Protein AF-M8B9Y7-F1 (afdb_monomer)

pLDDT: mean 76.99, std 12.09, range [37.22, 95.06]

Foldseek 3Di:
DDDDDPPPDDDVVNVVVVVVVVVVVVPPDPAPWDDPCPCCPPPVCPVVVVVVVQVVQCVVPVCVLVVVVVVVCVQQPPDDPPPDDDCPVVCVVCVVDVPVVVVVSSVVSVVVVVDDADTDPRDHDDPHSVDDDD

Mean predicted aligned error: 14.35 Å

Organism: Aegilops tauschii (NCBI:txid37682)

Solvent-accessible surface area (backbone atoms only — not comparable to full-atom values): 8353 Å² total; per-residue (Å²): 137,85,83,78,82,80,79,76,77,79,54,70,68,58,54,52,49,52,50,53,51,51,52,59,61,71,64,60,71,83,73,79,47,45,52,100,60,70,45,52,86,83,44,67,54,52,71,56,51,51,51,50,53,50,50,52,46,29,71,76,36,65,62,46,53,56,50,53,51,49,50,53,35,66,70,44,58,77,78,82,89,78,80,76,85,77,56,60,66,54,50,53,51,34,73,76,33,60,66,61,39,52,51,55,51,52,53,50,53,53,56,54,71,69,58,76,82,58,43,44,94,76,26,79,71,63,90,47,48,83,50,79,82,127

Secondary structure (DSSP, 8-state):
-------PPPPHHHHHHHHHHHHHHHT--------TTTTTTT-TTHHHHHHHHHHHHHHH-THHHHHHHHHHHHHH--SSSSSSSSSHHHHHHHHH-HHHHHHHHHHHHHHHHTPPPP-GGG----SSTTS---

Sequence (134 aa):
MAVSPSAARPRPILLLAASVVAVAVLARGARAQLSAGFYSASCPTVQGAVRQVMSQAVINDTRTGAAILRLFFHDCFVNELFNNGAVDSLVRLYSANPAAFSADFAASMINLGNVSPLTGSSGEIRLDCRKVNS

Structure (mmCIF, N/CA/C/O backbone):
data_AF-M8B9Y7-F1
#
_entry.id   AF-M8B9Y7-F1
#
loop_
_atom_site.group_PDB
_atom_site.id
_atom_site.type_symbol
_atom_site.label_atom_id
_atom_site.label_alt_id
_atom_site.label_comp_id
_atom_site.label_asym_id
_atom_site.label_entity_id
_atom_site.label_seq_id
_atom_site.pdbx_PDB_ins_code
_atom_site.Cartn_x
_atom_site.Cartn_y
_atom_site.Cartn_z
_atom_site.occupancy
_atom_site.B_iso_or_equiv
_atom_site.auth_seq_id
_atom_site.auth_comp_id
_atom_site.auth_asym_id
_atom_site.auth_atom_id
_atom_site.pdbx_PDB_model_num
ATOM 1 N N . MET A 1 1 ? -42.943 12.305 61.312 1.00 37.22 1 MET A N 1
ATOM 2 C CA . MET A 1 1 ? -43.501 11.214 60.485 1.00 37.22 1 MET A CA 1
ATOM 3 C C . MET A 1 1 ? -42.474 10.891 59.406 1.00 37.22 1 MET A C 1
ATOM 5 O O . MET A 1 1 ? -42.391 11.620 58.430 1.00 37.22 1 MET A O 1
ATOM 9 N N . ALA A 1 2 ? -41.608 9.901 59.633 1.00 38.44 2 ALA A N 1
ATOM 10 C CA . ALA A 1 2 ? -40.622 9.466 58.644 1.00 38.44 2 ALA A CA 1
ATOM 11 C C . ALA A 1 2 ? -41.228 8.300 57.855 1.00 38.44 2 ALA A C 1
ATOM 13 O O . ALA A 1 2 ? -41.472 7.235 58.416 1.00 38.44 2 ALA A O 1
ATOM 14 N N . VAL A 1 3 ? -41.531 8.524 56.578 1.00 50.25 3 VAL A N 1
ATOM 15 C CA . VAL A 1 3 ? -41.948 7.463 55.656 1.00 50.25 3 VAL A CA 1
ATOM 16 C C . VAL A 1 3 ? -40.683 6.704 55.257 1.00 50.25 3 VAL A C 1
ATOM 18 O O . VAL A 1 3 ? -39.861 7.221 54.505 1.00 50.25 3 VAL A O 1
ATOM 21 N N . SER A 1 4 ? -40.485 5.500 55.794 1.00 48.50 4 SER A N 1
ATOM 22 C CA . SER A 1 4 ? -39.431 4.594 55.325 1.00 48.50 4 SER A CA 1
ATOM 23 C C . SER A 1 4 ? -39.747 4.140 53.891 1.00 48.50 4 SER A C 1
ATOM 25 O O . SER A 1 4 ? -40.863 3.674 53.646 1.00 48.50 4 SER A O 1
ATOM 27 N N . PRO A 1 5 ? -38.811 4.236 52.930 1.00 53.47 5 PRO A N 1
ATOM 28 C CA . PRO A 1 5 ? -39.048 3.742 51.582 1.00 53.47 5 PRO A CA 1
ATOM 29 C C . PRO A 1 5 ? -39.029 2.208 51.596 1.00 53.47 5 PRO A C 1
ATOM 31 O O . PRO A 1 5 ? -38.052 1.586 52.013 1.00 53.47 5 PRO A O 1
ATOM 34 N N . SER A 1 6 ? -40.116 1.584 51.136 1.00 49.44 6 SER A N 1
ATOM 35 C CA . SER A 1 6 ? -40.129 0.150 50.842 1.00 49.44 6 SER A CA 1
ATOM 36 C C . SER A 1 6 ? -39.190 -0.128 49.671 1.00 49.44 6 SER A C 1
ATOM 38 O O . SER A 1 6 ? -39.481 0.230 48.531 1.00 49.44 6 SER A O 1
ATOM 40 N N . ALA A 1 7 ? -38.067 -0.786 49.952 1.00 58.41 7 ALA A N 1
ATOM 41 C CA . ALA A 1 7 ? -37.206 -1.361 48.932 1.00 58.41 7 ALA A CA 1
ATOM 42 C C . ALA A 1 7 ? -37.973 -2.486 48.216 1.00 58.41 7 ALA A C 1
ATOM 44 O O . ALA A 1 7 ? -38.153 -3.584 48.750 1.00 58.41 7 ALA A O 1
ATOM 45 N N . ALA A 1 8 ? -38.478 -2.195 47.016 1.00 64.94 8 ALA A N 1
ATOM 46 C CA . ALA A 1 8 ? -39.111 -3.187 46.161 1.00 64.94 8 ALA A CA 1
ATOM 47 C C . ALA A 1 8 ? -38.095 -4.294 45.837 1.00 64.94 8 ALA A C 1
ATOM 49 O O . ALA A 1 8 ? -37.034 -4.032 45.272 1.00 64.94 8 ALA A O 1
ATOM 50 N N . ARG A 1 9 ? -38.409 -5.542 46.211 1.00 66.31 9 ARG A N 1
ATOM 51 C CA . ARG A 1 9 ? -37.568 -6.699 45.880 1.00 66.31 9 ARG A CA 1
ATOM 52 C C . ARG A 1 9 ? -37.636 -6.923 44.365 1.00 66.31 9 ARG A C 1
ATOM 54 O O . ARG A 1 9 ? -38.742 -7.104 43.846 1.00 66.31 9 ARG A O 1
ATOM 61 N N . PRO A 1 10 ? -36.506 -6.905 43.642 1.00 60.62 10 PRO A N 1
ATOM 62 C CA . PRO A 1 10 ? -36.518 -7.101 42.201 1.00 60.62 10 PRO A CA 1
ATOM 63 C C . PRO A 1 10 ? -37.064 -8.495 41.879 1.00 60.62 10 PRO A C 1
ATOM 65 O O . PRO A 1 10 ? -36.686 -9.491 42.498 1.00 60.62 10 PRO A O 1
ATOM 68 N N . ARG A 1 11 ? -37.993 -8.564 40.918 1.00 75.56 11 ARG A N 1
ATOM 69 C CA . ARG A 1 11 ? -38.553 -9.835 40.441 1.00 75.56 11 ARG A CA 1
ATOM 70 C C . ARG A 1 11 ? -37.415 -10.709 39.892 1.00 75.56 11 ARG A C 1
ATOM 72 O O . ARG A 1 11 ? -36.572 -10.184 39.165 1.00 75.56 11 ARG A O 1
ATOM 79 N N . PRO A 1 12 ? -37.407 -12.028 40.144 1.00 73.88 12 PRO A N 1
ATOM 80 C CA . PRO A 1 12 ? -36.333 -12.922 39.694 1.00 73.88 12 PRO A CA 1
ATOM 81 C C . PRO A 1 12 ? -36.113 -12.878 38.171 1.00 73.88 12 PRO A C 1
ATOM 83 O O . PRO A 1 12 ? -34.981 -12.953 37.707 1.00 73.88 12 PRO A O 1
ATOM 86 N N . ILE A 1 13 ? -37.176 -12.638 37.396 1.00 77.31 13 ILE A N 1
ATOM 87 C CA . ILE A 1 13 ? -37.120 -12.442 35.937 1.00 77.31 13 ILE A CA 1
ATOM 88 C C . ILE A 1 13 ? -36.305 -11.191 35.558 1.00 77.31 13 ILE A C 1
ATOM 90 O O . ILE A 1 13 ? -35.556 -11.212 34.587 1.00 77.31 13 ILE A O 1
ATOM 94 N N . LEU A 1 14 ? -36.411 -10.111 36.337 1.00 76.25 14 LEU A N 1
ATOM 95 C CA . LEU A 1 14 ? -35.683 -8.863 36.099 1.00 76.25 14 LEU A CA 1
ATOM 96 C C . LEU A 1 14 ? -34.180 -9.030 36.380 1.00 76.25 14 LEU A C 1
ATOM 98 O O . LEU A 1 14 ? -33.357 -8.477 35.658 1.00 76.25 14 LEU A O 1
ATOM 102 N N . LEU A 1 15 ? -33.825 -9.833 37.389 1.00 79.88 15 LEU A N 1
ATOM 103 C CA . LEU A 1 15 ? -32.432 -10.178 37.704 1.00 79.88 15 LEU A CA 1
ATOM 104 C C . LEU A 1 15 ? -31.802 -11.070 36.623 1.00 79.88 15 LEU A C 1
ATOM 106 O O . LEU A 1 15 ? -30.654 -10.856 36.231 1.00 79.88 15 LEU A O 1
ATOM 110 N N . LEU A 1 16 ? -32.562 -12.036 36.101 1.00 81.88 16 LEU A N 1
ATOM 111 C CA . LEU A 1 16 ? -32.146 -12.874 34.971 1.00 81.88 16 LEU A CA 1
ATOM 112 C C . LEU A 1 16 ? -31.955 -12.046 33.694 1.00 81.88 16 LEU A C 1
ATOM 114 O O . LEU A 1 16 ? -30.936 -12.164 33.024 1.00 81.88 16 LEU A O 1
ATOM 118 N N . ALA A 1 17 ? -32.889 -11.146 33.383 1.00 84.00 17 ALA A N 1
ATOM 119 C CA . ALA A 1 17 ? -32.754 -10.257 32.232 1.00 84.00 17 ALA A CA 1
ATOM 120 C C . ALA A 1 17 ? -31.534 -9.325 32.364 1.00 84.00 17 ALA A C 1
ATOM 122 O O . ALA A 1 17 ? -30.759 -9.187 31.420 1.00 84.00 17 ALA A O 1
ATOM 123 N N . ALA A 1 18 ? -31.319 -8.733 33.543 1.00 82.69 18 ALA A N 1
ATOM 124 C CA . ALA A 1 18 ? -30.176 -7.857 33.798 1.00 82.69 18 ALA A CA 1
ATOM 125 C C . ALA A 1 18 ? -28.828 -8.592 33.678 1.00 82.69 18 ALA A C 1
ATOM 127 O O . ALA A 1 18 ? -27.880 -8.050 33.112 1.00 82.69 18 ALA A O 1
ATOM 128 N N . SER A 1 19 ? -28.749 -9.836 34.158 1.00 78.44 19 SER A N 1
ATOM 129 C CA . SER A 1 19 ? -27.539 -10.661 34.043 1.00 78.44 19 SER A CA 1
ATOM 130 C C . SER A 1 19 ? -27.259 -11.101 32.603 1.00 78.44 19 SER A C 1
ATOM 132 O O . SER A 1 19 ? -26.116 -11.007 32.163 1.00 78.44 19 SER A O 1
ATOM 134 N N . VAL A 1 20 ? -28.279 -11.478 31.824 1.00 83.56 20 VAL A N 1
ATOM 135 C CA . VAL A 1 20 ? -28.125 -11.796 30.389 1.00 83.56 20 VAL A CA 1
ATOM 136 C C . VAL A 1 20 ? -27.643 -10.581 29.590 1.00 83.56 20 VAL A C 1
ATOM 138 O O . VAL A 1 20 ? -26.732 -10.705 28.771 1.00 83.56 20 VAL A O 1
ATOM 141 N N . VAL A 1 21 ? -28.197 -9.392 29.851 1.00 83.25 21 VAL A N 1
ATOM 142 C CA . VAL A 1 21 ? -27.754 -8.145 29.204 1.00 83.25 21 VAL A CA 1
ATOM 143 C C . VAL A 1 21 ? -26.308 -7.814 29.579 1.00 83.25 21 VAL A C 1
ATOM 145 O O . VAL A 1 21 ? -25.518 -7.477 28.699 1.00 83.25 21 VAL A O 1
ATOM 148 N N . ALA A 1 22 ? -25.928 -7.961 30.851 1.00 77.38 22 ALA A N 1
ATOM 149 C CA . ALA A 1 22 ? -24.554 -7.734 31.298 1.00 77.38 22 ALA A CA 1
ATOM 150 C C . ALA A 1 22 ? -23.555 -8.692 30.621 1.00 77.38 22 ALA A C 1
ATOM 152 O O . ALA A 1 22 ? -22.514 -8.250 30.132 1.00 77.38 22 ALA A O 1
ATOM 153 N N . VAL A 1 23 ? -23.892 -9.982 30.510 1.00 75.31 23 VAL A N 1
ATOM 154 C CA . VAL A 1 23 ? -23.064 -10.984 29.813 1.00 75.31 23 VAL A CA 1
ATOM 155 C C . VAL A 1 23 ? -22.949 -10.670 28.316 1.00 75.31 23 VAL A C 1
ATOM 157 O O . VAL A 1 23 ? -21.855 -10.734 27.759 1.00 75.31 23 VAL A O 1
ATOM 160 N N . ALA A 1 24 ? -24.038 -10.254 27.662 1.00 75.00 24 ALA A N 1
ATOM 161 C CA . ALA A 1 24 ? -24.021 -9.878 26.247 1.00 75.00 24 ALA A CA 1
ATOM 162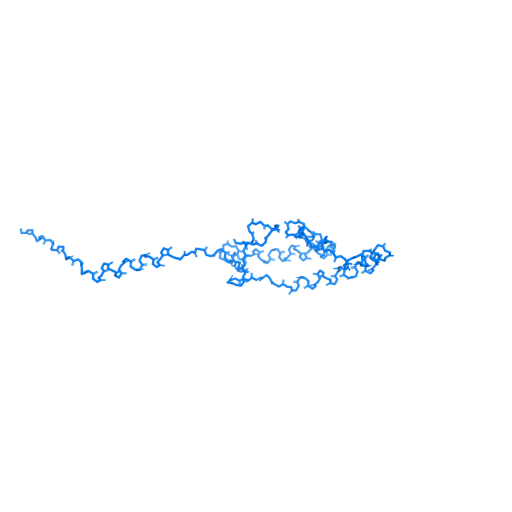 C C . ALA A 1 24 ? -23.193 -8.607 25.964 1.00 75.00 24 ALA A C 1
ATOM 164 O O . ALA A 1 24 ? -22.582 -8.485 24.902 1.00 75.00 24 ALA A O 1
ATOM 165 N N . VAL A 1 25 ? -23.148 -7.656 26.904 1.00 70.25 25 VAL A N 1
ATOM 166 C CA . VAL A 1 25 ? -22.311 -6.449 26.796 1.00 70.25 25 VAL A CA 1
ATOM 167 C C . VAL A 1 25 ? -20.826 -6.791 26.930 1.00 70.25 25 VAL A C 1
ATOM 169 O O . VAL A 1 25 ? -20.025 -6.276 26.153 1.00 70.25 25 VAL A O 1
ATOM 172 N N . LEU A 1 26 ? -20.464 -7.693 27.846 1.00 60.69 26 LEU A N 1
ATOM 173 C CA . LEU A 1 26 ? -19.079 -8.137 28.048 1.00 60.69 26 LEU A CA 1
ATOM 174 C C . LEU A 1 26 ? -18.569 -9.058 26.926 1.00 60.69 26 LEU A C 1
ATOM 176 O O . LEU A 1 26 ? -17.370 -9.106 26.671 1.00 60.69 26 LEU A O 1
ATOM 180 N N . ALA A 1 27 ? -19.466 -9.743 26.209 1.00 59.22 27 ALA A N 1
ATOM 181 C CA . ALA A 1 27 ? -19.127 -10.586 25.060 1.00 59.22 27 ALA A CA 1
ATOM 182 C C . ALA A 1 27 ? -18.819 -9.803 23.765 1.00 59.22 27 ALA A C 1
ATOM 184 O O . ALA A 1 27 ? -18.499 -10.408 22.738 1.00 59.22 27 ALA A O 1
ATOM 185 N N . ARG A 1 28 ? -18.883 -8.461 23.778 1.00 60.94 28 ARG A N 1
ATOM 186 C CA . ARG A 1 28 ? -18.387 -7.624 22.674 1.00 60.94 28 ARG A CA 1
ATOM 187 C C . ARG A 1 28 ? -16.857 -7.655 22.655 1.00 60.94 28 ARG A C 1
ATOM 189 O O . ARG A 1 28 ? -16.198 -6.730 23.118 1.00 60.94 28 ARG A O 1
ATOM 196 N N . GLY A 1 29 ? -16.290 -8.720 22.094 1.00 57.44 29 GLY A N 1
ATOM 197 C CA . GLY A 1 29 ? -14.876 -8.756 21.737 1.00 57.44 29 GLY A CA 1
ATOM 198 C C . GLY A 1 29 ? -14.559 -7.575 20.821 1.00 57.44 29 GLY A C 1
ATOM 199 O O . GLY A 1 29 ? -15.164 -7.435 19.755 1.00 57.44 29 GLY A O 1
ATOM 200 N N . ALA A 1 30 ? -13.648 -6.700 21.245 1.00 58.28 30 ALA A N 1
ATOM 201 C CA . ALA A 1 30 ? -13.169 -5.604 20.418 1.00 58.28 30 ALA A CA 1
ATOM 202 C C . ALA A 1 30 ? -12.459 -6.198 19.195 1.00 58.28 30 ALA A C 1
ATOM 204 O O . ALA A 1 30 ? -11.345 -6.709 19.286 1.00 58.28 30 ALA A O 1
ATOM 205 N N . ARG A 1 31 ? -13.127 -6.178 18.041 1.00 59.47 31 ARG A N 1
ATOM 206 C CA . ARG A 1 31 ? -12.506 -6.571 16.780 1.00 59.47 31 ARG A CA 1
ATOM 207 C C . ARG A 1 31 ? -11.617 -5.416 16.327 1.00 59.47 31 ARG A C 1
ATOM 209 O O . ARG A 1 31 ? -12.132 -4.372 15.935 1.00 59.47 31 ARG A O 1
ATOM 216 N N . ALA A 1 32 ? -10.298 -5.591 16.377 1.00 63.50 32 ALA A N 1
ATOM 217 C CA . ALA A 1 32 ? -9.345 -4.676 15.752 1.00 63.50 32 ALA A CA 1
ATOM 218 C C . ALA A 1 32 ? -9.398 -4.871 14.226 1.00 63.50 32 ALA A C 1
ATOM 220 O O . ALA A 1 32 ? -8.532 -5.501 13.627 1.00 63.50 32 ALA A O 1
ATOM 221 N N . GLN A 1 33 ? -10.493 -4.432 13.608 1.00 73.44 33 GLN A N 1
ATOM 222 C CA . GLN A 1 33 ? -10.696 -4.560 12.171 1.00 73.44 33 GLN A CA 1
ATOM 223 C C . GLN A 1 33 ? -10.085 -3.382 11.432 1.00 73.44 33 GLN A C 1
ATOM 225 O O . GLN A 1 33 ? -10.217 -2.226 11.833 1.00 73.44 33 GLN A O 1
ATOM 230 N N . LEU A 1 34 ? -9.449 -3.697 10.309 1.00 81.94 34 LEU A N 1
ATOM 231 C CA . LEU A 1 34 ? -8.940 -2.709 9.374 1.00 81.94 34 LEU A CA 1
ATOM 232 C C . LEU A 1 34 ? -10.106 -1.885 8.817 1.00 81.94 34 LEU A C 1
ATOM 234 O O . LEU A 1 34 ? -11.129 -2.428 8.393 1.00 81.94 34 LEU A O 1
ATOM 238 N N . SER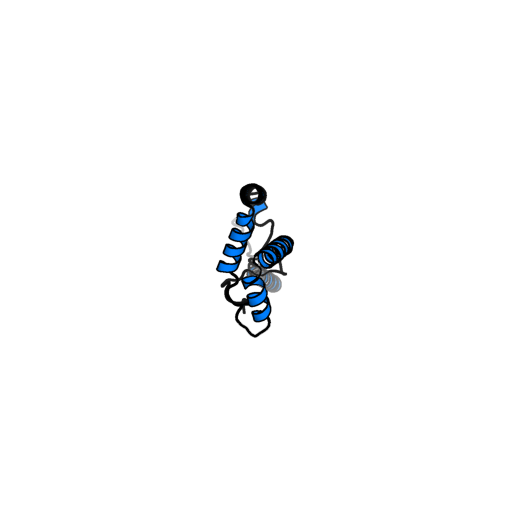 A 1 35 ? -9.933 -0.567 8.797 1.00 84.19 35 SER A N 1
ATOM 239 C CA . SER A 1 35 ? -10.869 0.370 8.181 1.00 84.19 35 SER A CA 1
ATOM 240 C C . SER A 1 35 ? -10.097 1.460 7.452 1.00 84.19 35 SER A C 1
ATOM 242 O O . SER A 1 35 ? -9.232 2.112 8.036 1.00 84.19 35 SER A O 1
ATOM 244 N N . ALA A 1 36 ? -10.449 1.710 6.189 1.00 81.56 36 ALA A N 1
ATOM 245 C CA . ALA A 1 36 ? -9.872 2.804 5.402 1.00 81.56 36 ALA A CA 1
ATOM 246 C C . ALA A 1 36 ? -10.139 4.187 6.036 1.00 81.56 36 ALA A C 1
ATOM 248 O O . ALA A 1 36 ? -9.365 5.131 5.860 1.00 81.56 36 ALA A O 1
ATOM 249 N N . GLY A 1 37 ? -11.222 4.294 6.810 1.00 84.94 37 GLY A N 1
ATOM 250 C CA . GLY A 1 37 ? -11.620 5.496 7.535 1.00 84.94 37 GLY A CA 1
ATOM 251 C C . GLY A 1 37 ? -11.178 5.523 8.995 1.00 84.94 37 GLY A C 1
ATOM 252 O O . GLY A 1 37 ? -11.686 6.354 9.730 1.00 84.94 37 GLY A O 1
ATOM 253 N N . PHE A 1 38 ? -10.270 4.651 9.449 1.00 87.88 38 PHE A N 1
ATOM 254 C CA . PHE A 1 38 ? -9.909 4.564 10.873 1.00 87.88 38 PHE A CA 1
ATOM 255 C C . PHE A 1 38 ? -9.548 5.927 11.497 1.00 87.88 38 PHE A C 1
ATOM 257 O O . PHE A 1 38 ? -9.986 6.247 12.598 1.00 87.88 38 PHE A O 1
ATOM 264 N N . TYR A 1 39 ? -8.822 6.771 10.759 1.00 88.19 39 TYR A N 1
ATOM 265 C CA . TYR A 1 39 ? -8.427 8.106 11.213 1.00 88.19 39 TYR A CA 1
ATOM 266 C C . TYR A 1 39 ? -9.413 9.227 10.863 1.00 88.19 39 TYR A C 1
ATOM 268 O O . TYR A 1 39 ? -9.126 10.380 11.166 1.00 88.19 39 TYR A O 1
ATOM 276 N N . SER A 1 40 ? -10.571 8.950 10.259 1.00 90.31 40 SER A N 1
ATOM 277 C CA . SER A 1 40 ? -11.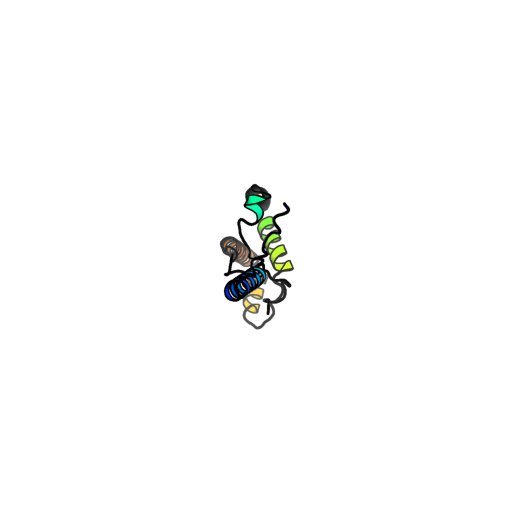458 10.010 9.753 1.00 90.31 40 SER A CA 1
ATOM 278 C C . SER A 1 40 ? -11.966 10.961 10.842 1.00 90.31 40 SER A C 1
ATOM 280 O O . SER A 1 40 ? -12.211 12.126 10.556 1.00 90.31 40 SER A O 1
ATOM 282 N N . ALA A 1 41 ? -12.111 10.487 12.084 1.00 91.81 41 ALA A N 1
ATOM 283 C CA . ALA A 1 41 ? -12.547 11.309 13.216 1.00 91.81 41 ALA A CA 1
ATOM 284 C C . ALA A 1 41 ? -11.386 12.012 13.942 1.00 91.81 41 ALA A C 1
ATOM 286 O O . ALA A 1 41 ? -11.551 13.125 14.430 1.00 91.81 41 ALA A O 1
ATOM 287 N N . SER A 1 42 ? -10.214 11.375 14.025 1.00 95.06 42 SER A N 1
ATOM 288 C CA . SER A 1 42 ? -9.069 11.893 14.791 1.00 95.06 42 SER A CA 1
ATOM 289 C C . SER A 1 42 ? -8.110 12.739 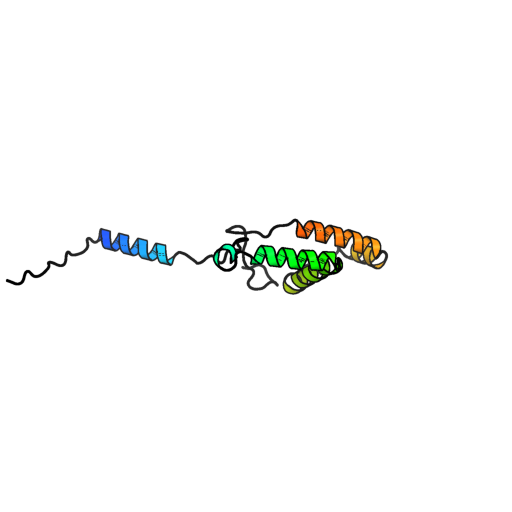13.950 1.00 95.06 42 SER A C 1
ATOM 291 O O . SER A 1 42 ? -7.495 13.664 14.468 1.00 95.06 42 SER A O 1
ATOM 293 N N . CYS A 1 43 ? -7.959 12.418 12.664 1.00 93.25 43 CYS A N 1
ATOM 294 C CA . CYS A 1 43 ? -7.086 13.112 11.721 1.00 93.25 43 CYS A CA 1
ATOM 295 C C . CYS A 1 43 ? -7.638 12.973 10.284 1.00 93.25 43 CYS A C 1
ATOM 297 O O . CYS A 1 43 ? -7.154 12.147 9.508 1.00 93.25 43 CYS A O 1
ATOM 299 N N . PRO A 1 44 ? -8.659 13.762 9.901 1.00 93.50 44 PRO A N 1
ATOM 300 C CA . PRO A 1 44 ? -9.368 13.602 8.624 1.00 93.50 44 PRO A CA 1
ATOM 301 C C . PRO A 1 44 ? -8.505 13.873 7.383 1.00 93.50 44 PRO A C 1
ATOM 303 O O . PRO A 1 44 ? -8.864 13.472 6.278 1.00 93.50 44 PRO A O 1
ATOM 306 N N . THR A 1 45 ? -7.371 14.559 7.538 1.00 94.19 45 THR A N 1
ATOM 307 C CA . THR A 1 45 ? -6.475 14.914 6.432 1.00 94.19 45 THR A CA 1
ATOM 308 C C . THR A 1 45 ? -5.389 13.877 6.176 1.00 94.19 45 THR A C 1
ATOM 310 O O . THR A 1 45 ? -4.735 13.964 5.139 1.00 94.19 45 THR A O 1
ATOM 313 N N . VAL A 1 46 ? -5.182 12.887 7.056 1.00 94.25 46 VAL A N 1
ATOM 314 C CA . VAL A 1 46 ? -4.022 11.983 6.956 1.00 94.25 46 VAL A CA 1
ATOM 315 C C . VAL A 1 46 ? -4.013 11.194 5.650 1.00 94.25 46 VAL A C 1
ATOM 317 O O . VAL A 1 46 ? -2.978 11.113 4.994 1.00 94.25 46 VAL A O 1
ATOM 320 N N . GLN A 1 47 ? -5.162 10.681 5.203 1.00 87.88 47 GLN A N 1
ATOM 321 C CA . GLN A 1 47 ? -5.244 9.949 3.939 1.00 87.88 47 GLN A CA 1
ATOM 322 C C . GLN A 1 47 ? -4.902 10.856 2.747 1.00 87.88 47 GLN A C 1
ATOM 324 O O . GLN A 1 47 ? -4.226 10.416 1.819 1.00 87.88 47 GLN A O 1
ATOM 329 N N . GLY A 1 48 ? -5.343 12.118 2.774 1.00 91.12 48 GLY A N 1
ATOM 330 C CA . GLY A 1 48 ? -5.028 13.109 1.743 1.00 91.12 48 GLY A CA 1
ATOM 331 C C . GLY A 1 48 ? -3.552 13.510 1.753 1.00 91.12 48 GLY A C 1
ATOM 332 O O . GLY A 1 48 ? -2.905 13.488 0.710 1.00 91.12 48 GLY A O 1
ATOM 333 N N . ALA A 1 49 ? -3.001 13.789 2.933 1.00 93.75 49 ALA A N 1
ATOM 334 C CA . ALA A 1 49 ? -1.602 14.157 3.118 1.00 93.75 49 ALA A CA 1
ATOM 335 C C . ALA A 1 49 ? -0.655 13.036 2.669 1.00 93.75 49 ALA A C 1
ATOM 337 O O . ALA A 1 49 ? 0.269 13.286 1.898 1.00 93.75 49 ALA A O 1
ATOM 338 N N . VAL A 1 50 ? -0.917 11.787 3.073 1.00 92.06 50 VAL A N 1
ATOM 339 C CA . VAL A 1 50 ? -0.124 10.628 2.637 1.00 92.06 50 VAL A CA 1
ATOM 340 C C . VAL A 1 50 ? -0.208 10.464 1.121 1.00 92.06 50 VAL A C 1
ATOM 342 O O . VAL A 1 50 ? 0.827 10.326 0.478 1.00 92.06 50 VAL A O 1
ATOM 345 N N . ARG A 1 51 ? -1.404 10.547 0.516 1.00 88.62 51 ARG A N 1
ATOM 346 C CA . ARG A 1 51 ? -1.551 10.477 -0.952 1.00 88.62 51 ARG A CA 1
ATOM 347 C C . ARG A 1 51 ? -0.765 11.573 -1.659 1.00 88.62 51 ARG A C 1
ATOM 349 O O . ARG A 1 51 ? -0.093 11.288 -2.645 1.00 88.62 51 ARG A O 1
ATOM 356 N N . GLN A 1 52 ? -0.822 12.800 -1.152 1.00 92.44 52 GLN A N 1
ATOM 357 C CA . GLN A 1 52 ? -0.106 13.927 -1.732 1.00 92.44 52 GLN A CA 1
ATOM 358 C C . GLN A 1 52 ? 1.408 13.717 -1.659 1.00 92.44 52 GLN A C 1
ATOM 360 O O . GLN A 1 52 ? 2.067 13.759 -2.695 1.00 92.44 52 GLN A O 1
ATOM 365 N N . VAL A 1 53 ? 1.953 13.425 -0.476 1.00 94.19 53 VAL A N 1
ATOM 366 C CA . VAL A 1 53 ? 3.394 13.186 -0.295 1.00 94.19 53 VAL A CA 1
ATOM 367 C C . VAL A 1 53 ? 3.865 12.015 -1.157 1.00 94.19 53 VAL A C 1
ATOM 369 O O . VAL A 1 53 ? 4.866 12.139 -1.856 1.00 94.19 53 VAL A O 1
ATOM 372 N N . MET A 1 54 ? 3.111 10.915 -1.183 1.00 88.50 54 MET A N 1
ATOM 373 C CA . MET A 1 54 ? 3.427 9.749 -2.010 1.00 88.50 54 MET A CA 1
ATOM 374 C C . MET A 1 54 ? 3.410 10.083 -3.503 1.00 88.50 54 MET A C 1
ATOM 376 O O . MET A 1 54 ? 4.331 9.705 -4.220 1.00 88.50 54 MET A O 1
ATOM 380 N N . SER A 1 55 ? 2.402 10.822 -3.977 1.00 88.75 55 SER A N 1
ATOM 381 C CA . SER A 1 55 ? 2.314 11.227 -5.386 1.00 88.75 55 SER A CA 1
ATOM 382 C C . SER A 1 55 ? 3.491 12.109 -5.799 1.00 88.75 55 SER A C 1
ATOM 384 O O . SER A 1 55 ? 4.089 11.880 -6.845 1.00 88.75 55 SER A O 1
ATOM 386 N N . GLN A 1 56 ? 3.885 13.052 -4.941 1.00 91.00 56 GLN A N 1
ATOM 387 C CA . GLN A 1 56 ? 5.037 13.918 -5.178 1.00 91.00 56 GLN A CA 1
ATOM 388 C C . GLN A 1 56 ? 6.337 13.111 -5.206 1.00 91.00 56 GLN A C 1
ATOM 390 O O . GLN A 1 56 ? 7.153 13.278 -6.108 1.00 91.00 56 GLN A O 1
ATOM 395 N N . ALA A 1 57 ? 6.509 12.186 -4.261 1.00 87.50 57 ALA A N 1
ATOM 396 C CA . ALA A 1 57 ? 7.697 11.347 -4.177 1.00 87.50 57 ALA A CA 1
ATOM 397 C C . ALA A 1 57 ? 7.839 10.402 -5.387 1.00 87.50 57 ALA A C 1
ATOM 399 O O . ALA A 1 57 ? 8.941 10.235 -5.905 1.00 87.50 57 ALA A O 1
ATOM 400 N N . VAL A 1 58 ? 6.731 9.832 -5.877 1.00 86.06 58 VAL A N 1
ATOM 401 C CA . VAL A 1 58 ? 6.712 8.969 -7.074 1.00 86.06 58 VAL A CA 1
ATOM 402 C C . VAL A 1 58 ? 6.948 9.762 -8.361 1.00 86.06 58 VAL A C 1
ATOM 404 O O . VAL A 1 58 ? 7.621 9.263 -9.258 1.00 86.06 58 VAL A O 1
ATOM 407 N N . ILE A 1 59 ? 6.421 10.985 -8.469 1.00 84.25 59 ILE A N 1
ATOM 408 C CA . ILE A 1 59 ? 6.665 11.852 -9.633 1.00 84.25 59 ILE A CA 1
ATOM 409 C C . ILE A 1 59 ? 8.127 12.310 -9.670 1.00 84.25 59 ILE A C 1
ATOM 411 O O . ILE A 1 59 ? 8.718 12.366 -10.745 1.00 84.25 59 ILE A O 1
ATOM 415 N N . ASN A 1 60 ? 8.716 12.611 -8.510 1.00 88.88 60 ASN A N 1
ATOM 416 C CA . ASN A 1 60 ? 10.115 13.019 -8.414 1.00 88.88 60 ASN A CA 1
ATOM 417 C C . ASN A 1 60 ? 11.081 11.867 -8.737 1.00 88.88 60 ASN A C 1
ATOM 419 O O . ASN A 1 60 ? 12.054 12.060 -9.459 1.00 88.88 60 ASN A O 1
ATOM 423 N N . ASP A 1 61 ? 10.802 10.665 -8.229 1.00 80.88 61 ASP A N 1
ATOM 424 C CA . ASP A 1 61 ? 11.507 9.447 -8.620 1.00 80.88 61 ASP A CA 1
ATOM 425 C C . ASP A 1 61 ? 10.539 8.261 -8.644 1.00 80.88 61 ASP A C 1
ATOM 427 O O . ASP A 1 61 ? 10.060 7.786 -7.609 1.00 80.88 61 ASP A O 1
ATOM 431 N N . THR A 1 62 ? 10.307 7.735 -9.845 1.00 77.38 62 THR A N 1
ATOM 432 C CA . THR A 1 62 ? 9.461 6.556 -10.080 1.00 77.38 62 THR A CA 1
ATOM 433 C C . THR A 1 62 ? 9.927 5.314 -9.309 1.00 77.38 62 THR A C 1
ATOM 435 O O . THR A 1 62 ? 9.109 4.457 -8.969 1.00 77.38 62 THR A O 1
ATOM 438 N N . ARG A 1 63 ? 11.215 5.227 -8.940 1.00 80.69 63 ARG A N 1
ATOM 439 C CA . ARG A 1 63 ? 11.758 4.147 -8.101 1.00 80.69 63 ARG A CA 1
ATOM 440 C C . ARG A 1 63 ? 11.303 4.238 -6.647 1.00 80.69 63 ARG A C 1
ATOM 442 O O . ARG A 1 63 ? 11.352 3.226 -5.953 1.00 80.69 63 ARG A O 1
ATOM 449 N N . THR A 1 64 ? 10.800 5.384 -6.186 1.00 83.81 64 THR A N 1
ATOM 450 C CA . THR A 1 64 ? 10.281 5.547 -4.820 1.00 83.81 64 THR A CA 1
ATOM 451 C C . THR A 1 64 ? 9.083 4.640 -4.556 1.00 83.81 64 THR A C 1
ATOM 453 O O . THR A 1 64 ? 9.012 4.006 -3.505 1.00 83.81 64 THR A O 1
ATOM 456 N N . GLY A 1 65 ? 8.168 4.506 -5.524 1.00 81.88 65 GLY A N 1
ATOM 457 C CA . GLY A 1 65 ? 7.023 3.598 -5.399 1.00 81.88 65 GLY A CA 1
ATOM 458 C C . GLY A 1 65 ? 7.475 2.146 -5.239 1.00 81.88 65 GLY A C 1
ATOM 459 O O . GLY A 1 65 ? 7.050 1.454 -4.316 1.00 81.88 65 GLY A O 1
ATOM 460 N N . ALA A 1 66 ? 8.424 1.722 -6.076 1.00 80.44 66 ALA A N 1
ATOM 461 C CA . ALA A 1 66 ? 9.050 0.408 -5.983 1.00 80.44 66 ALA A CA 1
ATOM 462 C C . ALA A 1 66 ? 9.796 0.192 -4.655 1.00 80.44 66 ALA A C 1
ATOM 464 O O . ALA A 1 66 ? 9.710 -0.888 -4.077 1.00 80.44 66 ALA A O 1
ATOM 465 N N . ALA A 1 67 ? 10.513 1.202 -4.157 1.00 83.62 67 ALA A N 1
ATOM 466 C CA . ALA A 1 67 ? 11.259 1.129 -2.904 1.00 83.62 67 ALA A CA 1
ATOM 467 C C . ALA A 1 67 ? 10.334 1.006 -1.685 1.00 83.62 67 ALA A C 1
ATOM 469 O O . ALA A 1 67 ? 10.605 0.200 -0.799 1.00 83.62 67 ALA A O 1
ATOM 470 N N . ILE A 1 68 ? 9.222 1.747 -1.656 1.00 85.00 68 ILE A N 1
ATOM 471 C CA . ILE A 1 68 ? 8.234 1.683 -0.569 1.00 85.00 68 ILE A CA 1
ATOM 472 C C . ILE A 1 68 ? 7.508 0.339 -0.578 1.00 85.00 68 ILE A C 1
ATOM 474 O O . ILE A 1 68 ? 7.352 -0.283 0.471 1.00 85.00 68 ILE A O 1
ATOM 478 N N . LEU A 1 69 ? 7.126 -0.152 -1.759 1.00 80.38 69 LEU A N 1
ATOM 479 C CA . LEU A 1 69 ? 6.557 -1.492 -1.893 1.00 80.38 69 LEU A CA 1
ATOM 480 C C . LEU A 1 69 ? 7.565 -2.562 -1.464 1.00 80.38 69 LEU A C 1
ATOM 482 O O . LEU A 1 69 ? 7.214 -3.455 -0.699 1.00 80.38 69 LEU A O 1
ATOM 486 N N . ARG A 1 70 ? 8.836 -2.444 -1.873 1.00 81.88 70 ARG A N 1
ATOM 487 C CA . ARG A 1 70 ? 9.910 -3.342 -1.425 1.00 81.88 70 ARG A CA 1
ATOM 488 C C . ARG A 1 70 ? 10.071 -3.315 0.091 1.00 81.88 70 ARG A C 1
ATOM 490 O O . ARG A 1 70 ? 10.253 -4.379 0.664 1.00 81.88 70 ARG A O 1
ATOM 497 N N . LEU A 1 71 ? 10.008 -2.148 0.729 1.00 82.81 71 LEU A N 1
ATOM 498 C CA . LEU A 1 71 ? 10.083 -2.029 2.185 1.00 82.81 71 LEU A CA 1
ATOM 499 C C . LEU A 1 71 ? 8.900 -2.743 2.855 1.00 82.81 71 LEU A C 1
ATOM 501 O O . LEU A 1 71 ? 9.107 -3.554 3.748 1.00 82.81 71 LEU A O 1
ATOM 505 N N . PHE A 1 72 ? 7.680 -2.544 2.352 1.00 79.31 72 PHE A N 1
ATOM 506 C CA . PHE A 1 72 ? 6.491 -3.231 2.862 1.00 79.31 72 PHE A CA 1
ATOM 507 C C . PHE A 1 72 ? 6.589 -4.760 2.728 1.00 79.31 72 PHE A C 1
ATOM 509 O O . PHE A 1 72 ? 6.280 -5.504 3.659 1.00 79.31 72 PHE A O 1
ATOM 516 N N . PHE A 1 73 ? 7.064 -5.242 1.579 1.00 75.06 73 PHE A N 1
ATOM 517 C CA . PHE A 1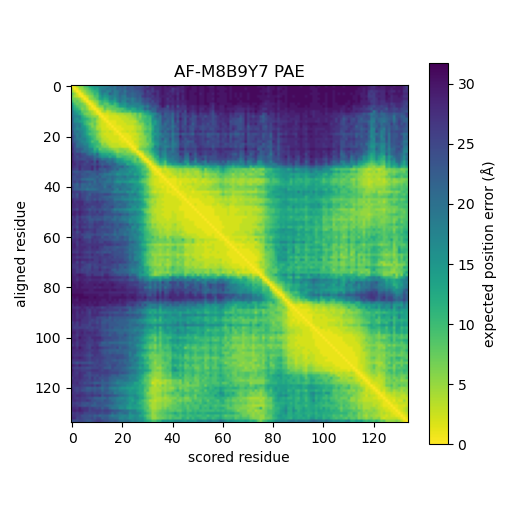 73 ? 7.298 -6.668 1.358 1.00 75.06 73 PHE A CA 1
ATOM 518 C C . PHE A 1 73 ? 8.475 -7.212 2.173 1.00 75.06 73 PHE A C 1
ATOM 520 O O . PHE A 1 73 ? 8.433 -8.354 2.617 1.00 75.06 73 PHE A O 1
ATOM 527 N N . HIS A 1 74 ? 9.506 -6.410 2.413 1.00 75.81 74 HIS A N 1
ATOM 528 C CA . HIS A 1 74 ? 10.608 -6.783 3.293 1.00 75.81 74 HIS A CA 1
ATOM 529 C C . HIS A 1 74 ? 10.134 -6.949 4.743 1.00 75.81 74 HIS A C 1
ATOM 531 O O . HIS A 1 74 ? 10.580 -7.863 5.433 1.00 75.81 74 HIS A O 1
ATOM 537 N N . ASP A 1 75 ? 9.190 -6.117 5.181 1.00 75.62 75 ASP A N 1
ATOM 538 C CA . ASP A 1 75 ? 8.658 -6.170 6.539 1.00 75.62 75 ASP A CA 1
ATOM 539 C C . ASP A 1 75 ? 7.635 -7.301 6.720 1.00 75.62 75 ASP A C 1
ATOM 541 O O . ASP A 1 75 ? 7.584 -7.909 7.792 1.00 75.62 75 ASP A O 1
ATOM 545 N N . CYS A 1 76 ? 6.842 -7.620 5.683 1.00 72.94 76 CYS A N 1
ATOM 546 C CA . CYS A 1 76 ? 5.709 -8.537 5.834 1.00 72.94 76 CYS A CA 1
ATOM 547 C C . CYS A 1 76 ? 5.590 -9.714 4.852 1.00 72.94 76 CYS A C 1
ATOM 549 O O . CYS A 1 76 ? 4.611 -10.464 4.917 1.00 72.94 76 CYS A O 1
ATOM 551 N N . PHE A 1 77 ? 6.578 -9.924 3.981 1.00 64.62 77 PHE A N 1
ATOM 552 C CA . PHE A 1 77 ? 6.515 -10.906 2.894 1.00 64.62 77 PHE A CA 1
ATOM 553 C C . PHE A 1 77 ? 7.854 -11.608 2.655 1.00 64.62 77 PHE A C 1
ATOM 555 O O . PHE A 1 77 ? 8.407 -11.630 1.557 1.00 64.62 77 PHE A O 1
ATOM 562 N N . VAL A 1 78 ? 8.394 -12.216 3.707 1.00 58.28 78 VAL A N 1
ATOM 563 C CA . VAL A 1 78 ? 9.606 -13.034 3.603 1.00 58.28 78 VAL A CA 1
ATOM 564 C C . VAL A 1 78 ? 9.236 -14.502 3.795 1.00 58.28 78 VAL A C 1
ATOM 566 O O . VAL A 1 78 ? 9.478 -15.034 4.872 1.00 58.28 78 VAL A O 1
ATOM 569 N N . ASN A 1 79 ? 8.622 -15.150 2.784 1.00 55.25 79 ASN A N 1
ATOM 570 C CA . ASN A 1 79 ? 8.682 -16.624 2.654 1.00 55.25 79 ASN A CA 1
ATOM 571 C C . ASN A 1 79 ? 8.255 -17.281 1.310 1.00 55.25 79 ASN A C 1
ATOM 573 O O . ASN A 1 79 ? 8.038 -18.491 1.286 1.00 55.25 79 ASN A O 1
ATOM 577 N N . GLU A 1 80 ? 8.114 -16.583 0.181 1.00 56.00 80 GLU A N 1
ATOM 578 C CA . GLU A 1 80 ? 7.459 -17.213 -0.996 1.00 56.00 80 GLU A CA 1
ATOM 579 C C . GLU A 1 80 ? 8.378 -17.577 -2.168 1.00 56.00 80 GLU A C 1
ATOM 581 O O . GLU A 1 80 ? 7.943 -18.207 -3.126 1.00 56.00 80 GLU A O 1
ATOM 586 N N . LEU A 1 81 ? 9.675 -17.278 -2.081 1.00 54.19 81 LEU A N 1
ATOM 587 C CA . LEU A 1 81 ? 10.615 -17.507 -3.188 1.00 54.19 81 LEU A CA 1
ATOM 588 C C . LEU A 1 81 ? 11.377 -18.842 -3.144 1.00 54.19 81 LEU A C 1
ATOM 590 O O . LEU A 1 81 ? 12.072 -19.156 -4.107 1.00 54.19 81 LEU A O 1
ATOM 594 N N . PHE A 1 82 ? 11.248 -19.647 -2.081 1.00 50.91 82 PHE A N 1
ATOM 595 C CA . PHE A 1 82 ? 1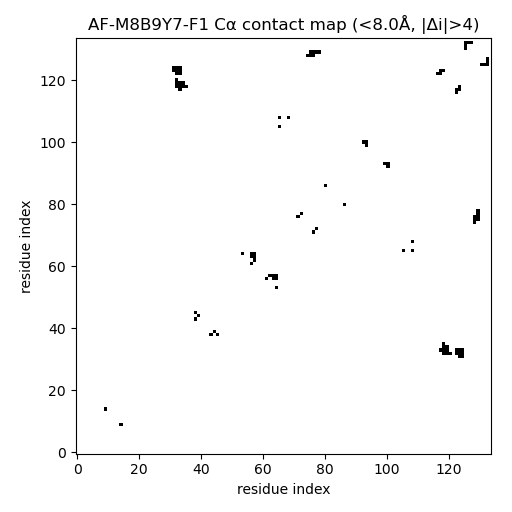2.088 -20.846 -1.893 1.00 50.91 82 PHE A CA 1
ATOM 596 C C . PHE A 1 82 ? 11.340 -22.187 -1.842 1.00 50.91 82 PHE A C 1
ATOM 598 O O . PHE A 1 82 ? 11.962 -23.212 -1.579 1.00 50.91 82 PHE A O 1
ATOM 605 N N . ASN A 1 83 ? 10.042 -22.230 -2.161 1.00 53.25 83 ASN A N 1
ATOM 606 C CA . ASN A 1 83 ? 9.266 -23.477 -2.160 1.00 53.25 83 ASN A CA 1
ATOM 607 C C . ASN A 1 83 ? 8.981 -23.997 -3.582 1.00 53.25 83 ASN A C 1
ATOM 609 O O . ASN A 1 83 ? 7.851 -23.971 -4.055 1.00 53.25 83 ASN A O 1
ATOM 613 N N . ASN A 1 84 ? 10.030 -24.545 -4.209 1.00 57.22 84 ASN A N 1
ATOM 614 C CA . ASN A 1 84 ? 9.997 -25.487 -5.341 1.00 57.22 84 ASN A CA 1
ATOM 615 C C . ASN A 1 84 ? 9.624 -24.950 -6.747 1.00 57.22 84 ASN A C 1
ATOM 617 O O . ASN A 1 84 ? 8.482 -24.979 -7.191 1.00 57.22 84 ASN A O 1
ATOM 621 N N . GLY A 1 85 ? 10.666 -24.632 -7.527 1.00 63.88 85 GLY A N 1
ATOM 622 C CA . GLY A 1 85 ? 10.828 -25.172 -8.890 1.00 63.88 85 GLY A CA 1
ATOM 623 C C . GLY A 1 85 ? 10.384 -24.327 -10.090 1.00 63.88 85 GLY A C 1
ATOM 624 O O . GLY A 1 85 ? 10.969 -24.482 -11.157 1.00 63.88 85 GLY A O 1
ATOM 625 N N . ALA A 1 86 ? 9.420 -23.412 -9.949 1.00 59.31 86 ALA A N 1
ATOM 626 C CA . ALA A 1 86 ? 8.896 -22.640 -11.093 1.00 59.31 86 ALA A CA 1
ATOM 627 C C . ALA A 1 86 ? 9.618 -21.301 -11.359 1.00 59.31 86 ALA A C 1
ATOM 629 O O . ALA A 1 86 ? 9.383 -20.663 -12.382 1.00 59.31 86 ALA A O 1
ATOM 630 N N . VAL A 1 87 ? 10.499 -20.867 -10.452 1.00 69.00 87 VAL A N 1
ATOM 631 C CA . VAL A 1 87 ? 11.111 -19.524 -10.492 1.00 69.00 87 VAL A CA 1
ATOM 632 C C . VAL A 1 87 ? 12.512 -19.526 -11.125 1.00 69.00 87 VAL A C 1
ATOM 634 O O . VAL A 1 87 ? 13.021 -18.473 -11.483 1.00 69.00 87 VAL A O 1
ATOM 637 N N . ASP A 1 88 ? 13.132 -20.691 -11.345 1.00 70.44 88 ASP A N 1
ATOM 638 C CA . ASP A 1 88 ? 14.492 -20.796 -11.912 1.00 70.44 88 ASP A CA 1
ATOM 639 C C . ASP A 1 88 ? 14.575 -20.262 -13.356 1.00 70.44 88 ASP A C 1
ATOM 641 O O . ASP A 1 88 ? 15.507 -19.545 -13.721 1.00 70.44 88 ASP A O 1
ATOM 645 N N . SER A 1 89 ? 13.556 -20.541 -14.176 1.00 74.75 89 SER A N 1
ATOM 646 C CA . SER A 1 89 ? 13.454 -20.015 -15.543 1.00 74.75 89 SER A CA 1
ATOM 647 C C . SER A 1 89 ? 13.255 -18.496 -15.563 1.00 74.75 89 SER A C 1
ATOM 649 O O . SER A 1 89 ? 13.887 -17.812 -16.367 1.00 74.75 89 SER A O 1
ATOM 651 N N . LEU A 1 90 ? 12.446 -17.963 -14.642 1.00 77.12 90 LEU A N 1
ATOM 652 C CA . LEU A 1 90 ? 12.263 -16.525 -14.425 1.00 77.12 90 LEU A CA 1
ATOM 653 C C . LEU A 1 90 ? 13.561 -15.856 -13.959 1.00 77.12 90 LEU A C 1
ATOM 655 O O . LEU A 1 90 ? 13.926 -14.811 -14.487 1.00 77.12 90 LEU A O 1
ATOM 659 N N . VAL A 1 91 ? 14.301 -16.474 -13.035 1.00 78.75 91 VAL A N 1
ATOM 660 C CA . VAL A 1 91 ? 15.605 -15.970 -12.574 1.00 78.75 91 VAL A CA 1
ATOM 661 C C . VAL A 1 91 ? 16.595 -15.911 -13.731 1.00 78.75 91 VAL A C 1
ATOM 663 O O . VAL A 1 91 ? 17.231 -14.875 -13.918 1.00 78.75 91 VAL A O 1
ATOM 666 N N . ARG A 1 92 ? 16.698 -16.965 -14.555 1.00 80.94 92 ARG A N 1
ATOM 667 C CA . ARG A 1 92 ? 17.571 -16.939 -15.741 1.00 80.94 92 ARG A CA 1
ATOM 668 C C . ARG A 1 92 ? 17.141 -15.866 -16.741 1.00 80.94 92 ARG A C 1
ATOM 670 O O . ARG A 1 92 ? 17.989 -15.086 -17.170 1.00 80.94 92 ARG A O 1
ATOM 677 N N . LEU A 1 93 ? 15.848 -15.773 -17.057 1.00 81.94 93 LEU A N 1
ATOM 678 C CA . LEU A 1 93 ? 15.303 -14.767 -17.974 1.00 81.94 93 LEU A CA 1
ATOM 679 C C . LEU A 1 93 ? 15.600 -13.339 -17.498 1.00 81.94 93 LEU A C 1
ATOM 681 O O . LEU A 1 93 ? 16.116 -12.527 -18.262 1.00 81.94 93 LEU A O 1
ATOM 685 N N . TYR A 1 94 ? 15.330 -13.045 -16.229 1.00 86.12 94 TYR A N 1
ATOM 686 C CA . TYR A 1 94 ? 15.541 -11.720 -15.650 1.00 86.12 94 TYR A CA 1
ATOM 687 C C . TYR A 1 94 ? 17.017 -11.390 -15.426 1.00 86.12 94 TYR A C 1
ATOM 689 O O . TYR A 1 94 ? 17.403 -10.232 -15.569 1.00 86.12 94 TYR A O 1
ATOM 697 N N . SER A 1 95 ? 17.861 -12.390 -15.147 1.00 83.00 95 SER A N 1
ATOM 698 C CA . SER A 1 95 ? 19.316 -12.199 -15.062 1.00 83.00 95 SER A CA 1
ATOM 699 C C . SER A 1 95 ? 19.943 -11.851 -16.416 1.00 83.00 95 SER A C 1
ATOM 701 O O . SER A 1 95 ? 20.874 -11.052 -16.471 1.00 83.00 95 SER A O 1
ATOM 703 N N . ALA A 1 96 ? 19.413 -12.413 -17.510 1.00 90.56 96 ALA A N 1
ATOM 704 C CA . ALA A 1 96 ? 19.903 -12.179 -18.865 1.00 90.56 96 ALA A CA 1
ATOM 705 C C . ALA A 1 96 ? 19.262 -10.953 -19.540 1.00 90.56 96 ALA A C 1
ATOM 707 O O . ALA A 1 96 ? 19.855 -10.377 -20.450 1.00 90.56 96 ALA A O 1
ATOM 708 N N . ASN A 1 97 ? 18.063 -10.544 -19.111 1.00 89.44 97 ASN A N 1
ATOM 709 C CA . ASN A 1 97 ? 17.325 -9.424 -19.688 1.00 89.44 97 ASN A CA 1
ATOM 710 C C . ASN A 1 97 ? 16.781 -8.472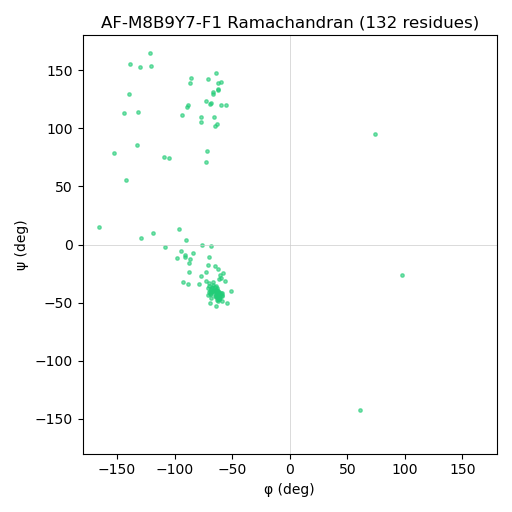 -18.601 1.00 89.44 97 ASN A C 1
ATOM 712 O O . ASN A 1 97 ? 15.611 -8.563 -18.210 1.00 89.44 97 ASN A O 1
ATOM 716 N N . PRO A 1 98 ? 17.604 -7.506 -18.148 1.00 83.75 98 PRO A N 1
ATOM 717 C CA . PRO A 1 98 ? 17.195 -6.519 -17.150 1.00 83.75 98 PRO A CA 1
ATOM 718 C C . PRO A 1 98 ? 16.005 -5.651 -17.582 1.00 83.75 98 PRO A C 1
ATOM 720 O O . PRO A 1 98 ? 15.241 -5.194 -16.734 1.00 83.75 98 PRO A O 1
ATOM 723 N N . ALA A 1 99 ? 15.829 -5.426 -18.890 1.00 88.62 99 ALA A N 1
ATOM 724 C CA . ALA A 1 99 ? 14.725 -4.628 -19.414 1.00 88.62 99 ALA A CA 1
ATOM 725 C C . ALA A 1 99 ? 13.383 -5.363 -19.266 1.00 88.62 99 ALA A C 1
ATOM 727 O O . ALA A 1 99 ? 12.417 -4.766 -18.789 1.00 88.62 99 ALA A O 1
ATOM 728 N N . ALA A 1 100 ? 13.348 -6.664 -19.577 1.00 86.75 100 ALA A N 1
ATOM 729 C CA . ALA A 1 100 ? 12.179 -7.513 -19.338 1.00 86.75 100 ALA A CA 1
ATOM 730 C C . ALA A 1 100 ? 11.823 -7.559 -17.847 1.00 86.75 100 ALA A C 1
ATOM 732 O O . ALA A 1 100 ? 10.679 -7.302 -17.484 1.00 86.75 100 ALA A O 1
ATOM 733 N N . PHE A 1 101 ? 12.823 -7.753 -16.977 1.00 85.94 101 PHE A N 1
ATOM 734 C CA . PHE A 1 101 ? 12.621 -7.677 -15.529 1.00 85.94 101 PHE A CA 1
ATOM 735 C C . PHE A 1 101 ? 11.994 -6.345 -15.108 1.00 85.94 101 PHE A C 1
ATOM 737 O O . PHE A 1 101 ? 11.004 -6.332 -14.381 1.00 85.94 101 PHE A O 1
ATOM 744 N N . SER A 1 102 ? 12.548 -5.217 -15.565 1.00 82.19 102 SER A N 1
ATOM 745 C CA . SER A 1 102 ? 12.040 -3.902 -15.165 1.00 82.19 102 SER A CA 1
ATOM 746 C C . SER A 1 102 ? 10.611 -3.642 -15.642 1.00 82.19 102 SER A C 1
ATOM 748 O O . SER A 1 102 ? 9.839 -3.023 -14.910 1.00 82.19 102 SER A O 1
ATOM 750 N N . ALA A 1 103 ? 10.251 -4.134 -16.831 1.00 84.31 103 ALA A N 1
ATOM 751 C CA . ALA A 1 103 ? 8.918 -3.978 -17.397 1.00 84.31 103 ALA A CA 1
ATOM 752 C C . ALA A 1 103 ? 7.885 -4.802 -16.615 1.00 84.31 103 ALA A C 1
ATOM 754 O O . ALA A 1 103 ? 6.881 -4.253 -16.156 1.00 84.31 103 ALA A O 1
ATOM 755 N N . ASP A 1 104 ? 8.171 -6.085 -16.383 1.00 84.25 104 ASP A N 1
ATOM 756 C CA . ASP A 1 104 ? 7.273 -6.993 -15.665 1.00 84.25 104 ASP A CA 1
ATOM 757 C C . ASP A 1 104 ? 7.149 -6.611 -14.186 1.00 84.25 104 ASP A C 1
ATOM 759 O O . ASP A 1 104 ? 6.057 -6.648 -13.608 1.00 84.25 104 ASP A O 1
ATOM 763 N N . PHE A 1 105 ? 8.248 -6.166 -13.572 1.00 82.50 105 PHE A N 1
ATOM 764 C CA . PHE A 1 105 ? 8.238 -5.642 -12.212 1.00 82.50 105 PHE A CA 1
ATOM 765 C C . PHE A 1 105 ? 7.373 -4.379 -12.111 1.00 82.50 105 PHE A C 1
ATOM 767 O O . PHE A 1 105 ? 6.508 -4.306 -11.239 1.00 82.50 105 PHE A O 1
ATOM 774 N N . ALA A 1 106 ? 7.536 -3.409 -13.018 1.00 79.12 106 ALA A N 1
ATOM 775 C CA . ALA A 1 106 ? 6.724 -2.192 -13.021 1.00 79.12 106 ALA A CA 1
ATOM 776 C C . ALA A 1 106 ? 5.229 -2.497 -13.214 1.00 79.12 106 ALA A C 1
ATOM 778 O O . ALA A 1 106 ? 4.398 -1.991 -12.458 1.00 79.12 106 ALA A O 1
ATOM 779 N N . ALA A 1 107 ? 4.884 -3.373 -14.163 1.00 81.38 107 ALA A N 1
ATOM 780 C CA . ALA A 1 107 ? 3.507 -3.810 -14.386 1.00 81.38 107 ALA A CA 1
ATOM 781 C C . ALA A 1 107 ? 2.910 -4.493 -13.143 1.00 81.38 107 ALA A C 1
ATOM 783 O O . ALA A 1 107 ? 1.777 -4.206 -12.748 1.00 81.38 107 ALA A O 1
ATOM 784 N N . SER A 1 108 ? 3.692 -5.343 -12.474 1.00 80.56 108 SER A N 1
ATOM 785 C CA . SER A 1 108 ? 3.281 -6.015 -11.237 1.00 80.56 108 SER A CA 1
ATOM 786 C C . SER A 1 108 ? 3.027 -5.022 -10.101 1.00 80.56 108 SER A C 1
ATOM 788 O O . SER A 1 108 ? 2.043 -5.160 -9.377 1.00 80.56 108 SER A O 1
ATOM 790 N N . MET A 1 109 ? 3.866 -3.990 -9.963 1.00 77.56 109 MET A N 1
ATOM 791 C CA . MET A 1 109 ? 3.675 -2.945 -8.949 1.00 77.56 109 MET A CA 1
ATOM 792 C C . MET A 1 109 ? 2.429 -2.090 -9.222 1.00 77.56 109 MET A C 1
ATOM 794 O O . MET A 1 109 ? 1.722 -1.737 -8.280 1.00 77.56 109 MET A O 1
ATOM 798 N N . ILE A 1 110 ? 2.114 -1.804 -10.491 1.00 77.31 110 ILE A N 1
ATOM 799 C CA . ILE A 1 110 ? 0.864 -1.126 -10.873 1.00 77.31 110 ILE A CA 1
ATOM 800 C C . ILE A 1 110 ? -0.347 -1.986 -10.488 1.00 77.31 110 ILE A C 1
ATOM 802 O O . ILE A 1 110 ? -1.269 -1.499 -9.836 1.00 77.31 110 ILE A O 1
ATOM 806 N N . ASN A 1 111 ? -0.329 -3.275 -10.838 1.00 80.06 111 ASN A N 1
ATOM 807 C CA . ASN A 1 111 ? -1.419 -4.197 -10.514 1.00 80.06 111 ASN A CA 1
ATOM 808 C C . ASN A 1 111 ? -1.612 -4.363 -9.004 1.00 80.06 111 ASN A C 1
ATOM 810 O O . ASN A 1 111 ? -2.744 -4.366 -8.529 1.00 80.06 111 ASN A O 1
ATOM 814 N N . LEU A 1 112 ? -0.521 -4.439 -8.242 1.00 73.81 112 LEU A N 1
ATOM 815 C CA . LEU A 1 112 ? -0.566 -4.498 -6.786 1.00 73.81 112 LEU A CA 1
ATOM 816 C C . LEU A 1 112 ? -1.143 -3.215 -6.174 1.00 73.81 112 LEU A C 1
ATOM 818 O O . LEU A 1 112 ? -1.943 -3.291 -5.246 1.00 73.81 112 LEU A O 1
ATOM 822 N N . GLY A 1 113 ? -0.789 -2.044 -6.712 1.00 74.50 113 GLY A N 1
ATOM 823 C CA . GLY A 1 113 ? -1.354 -0.762 -6.283 1.00 74.50 113 GLY A CA 1
ATOM 824 C C . GLY A 1 113 ? -2.865 -0.642 -6.519 1.00 74.50 113 GLY A C 1
ATOM 825 O O . GLY A 1 113 ? -3.528 0.143 -5.842 1.00 74.50 113 GLY A O 1
ATOM 826 N N . ASN A 1 114 ? -3.419 -1.448 -7.430 1.00 78.81 114 ASN A N 1
ATOM 827 C CA . ASN A 1 114 ? -4.856 -1.517 -7.698 1.00 78.81 114 ASN A CA 1
ATOM 828 C C . ASN A 1 114 ? -5.614 -2.454 -6.735 1.00 78.81 114 ASN A C 1
ATOM 830 O O . ASN A 1 114 ? -6.846 -2.471 -6.749 1.00 78.81 114 ASN A O 1
ATOM 834 N N . VAL A 1 115 ? -4.920 -3.215 -5.879 1.00 79.81 115 VAL A N 1
ATOM 835 C CA . VAL A 1 115 ? -5.545 -4.087 -4.874 1.00 79.81 115 VAL A CA 1
ATOM 836 C C . VAL A 1 115 ? -5.782 -3.302 -3.584 1.00 79.81 115 VAL A C 1
ATOM 838 O O . VAL A 1 115 ? -4.854 -2.800 -2.956 1.00 79.81 115 VAL A O 1
ATOM 841 N N . SER A 1 116 ? -7.042 -3.203 -3.158 1.00 79.06 116 SER A N 1
ATOM 842 C CA . SER A 1 116 ? -7.392 -2.587 -1.872 1.00 79.06 116 SER A CA 1
ATOM 843 C C . SER A 1 116 ? -7.311 -3.606 -0.728 1.00 79.06 116 SER A C 1
ATOM 845 O O . SER A 1 116 ? -7.693 -4.761 -0.925 1.00 79.06 116 SER A O 1
ATOM 847 N N . PRO A 1 117 ? -6.857 -3.208 0.477 1.00 77.50 117 PRO A N 1
ATOM 848 C CA . PRO A 1 117 ? -6.799 -4.109 1.622 1.00 77.50 117 PRO A CA 1
ATOM 849 C C . PRO A 1 117 ? -8.199 -4.570 2.039 1.00 77.50 117 PRO A C 1
ATOM 851 O O . PRO A 1 117 ? -9.176 -3.821 1.946 1.00 77.50 117 PRO A O 1
ATOM 854 N N . LEU A 1 118 ? -8.285 -5.798 2.550 1.00 83.81 118 LEU A N 1
ATOM 855 C CA . LEU A 1 118 ? -9.515 -6.317 3.139 1.00 83.81 118 LEU A CA 1
ATOM 856 C C . LEU A 1 118 ? -9.835 -5.529 4.417 1.00 83.81 118 LEU A C 1
ATOM 858 O O . LEU A 1 118 ? -8.973 -5.320 5.270 1.00 83.81 118 LEU A O 1
ATOM 862 N N . THR A 1 119 ? -11.079 -5.073 4.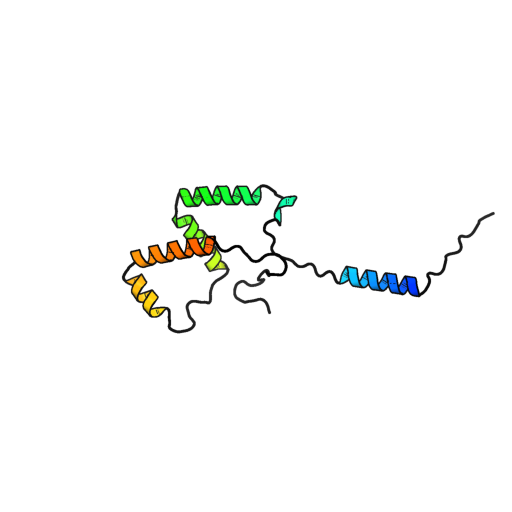540 1.00 84.50 119 THR A N 1
ATOM 863 C CA . THR A 1 119 ? -11.559 -4.276 5.679 1.00 84.50 119 THR A CA 1
ATOM 864 C C . THR A 1 119 ? -12.727 -4.970 6.372 1.00 84.50 119 THR A C 1
ATOM 866 O O . THR A 1 119 ? -13.321 -5.912 5.838 1.00 84.50 119 THR A O 1
ATOM 869 N N . GLY A 1 120 ? -13.058 -4.522 7.583 1.00 81.12 120 GLY A N 1
ATOM 870 C CA . GLY A 1 120 ? -14.154 -5.101 8.358 1.00 81.12 120 GLY A CA 1
ATOM 871 C C . GLY A 1 120 ? -13.921 -6.582 8.670 1.00 81.12 120 GLY A C 1
ATOM 872 O O . GLY A 1 120 ? -12.799 -6.996 8.947 1.00 81.12 120 GLY A O 1
ATOM 873 N N . SER A 1 121 ? -14.976 -7.401 8.637 1.00 81.31 121 SER A N 1
ATOM 874 C CA . SER A 1 121 ? -14.896 -8.847 8.923 1.00 81.31 121 SER A CA 1
ATOM 875 C C . SER A 1 121 ? -14.180 -9.675 7.873 1.00 81.31 121 SER A C 1
ATOM 877 O O . SER A 1 121 ? -13.904 -10.839 8.138 1.00 81.31 121 SER A O 1
ATOM 879 N N . SER A 1 122 ? -13.885 -9.089 6.717 1.00 82.19 122 SER A N 1
ATOM 880 C CA . SER A 1 122 ? -13.163 -9.768 5.647 1.00 82.19 122 SER A CA 1
ATOM 881 C C . SER A 1 122 ? -11.646 -9.665 5.805 1.00 82.19 122 SER A C 1
ATOM 883 O O . SER A 1 122 ? -10.933 -10.355 5.089 1.00 82.19 122 SER A O 1
ATOM 885 N N . GLY A 1 123 ? -11.144 -8.802 6.696 1.00 78.81 123 GLY A N 1
ATOM 886 C CA . GLY A 1 123 ? -9.714 -8.613 6.940 1.00 78.81 123 GLY A CA 1
ATOM 887 C C . GLY A 1 123 ? -9.315 -8.914 8.384 1.00 78.81 123 GLY A C 1
ATOM 888 O O . GLY A 1 123 ? -10.109 -8.751 9.310 1.00 78.81 123 GLY A O 1
ATOM 889 N N . GLU A 1 124 ? -8.056 -9.302 8.578 1.00 80.38 124 GLU A N 1
ATOM 890 C CA . GLU A 1 124 ? -7.438 -9.466 9.894 1.00 80.38 124 GLU A CA 1
ATOM 891 C C . GLU A 1 124 ? -6.085 -8.747 9.975 1.00 80.38 124 GLU A C 1
ATOM 893 O O . GLU A 1 124 ? -5.397 -8.567 8.969 1.00 80.38 124 GLU A O 1
ATOM 898 N N . ILE A 1 125 ? -5.697 -8.330 11.182 1.00 82.38 125 ILE A N 1
ATOM 899 C CA . ILE A 1 125 ? -4.373 -7.757 11.441 1.00 82.38 125 ILE A CA 1
ATOM 900 C C . ILE A 1 125 ? -3.427 -8.900 11.804 1.00 82.38 125 ILE A C 1
ATOM 902 O O . ILE A 1 125 ? -3.618 -9.573 12.819 1.00 82.38 125 ILE A O 1
ATOM 906 N N . ARG A 1 126 ? -2.385 -9.105 10.994 1.00 79.25 126 ARG A N 1
ATOM 907 C CA . ARG A 1 126 ? -1.319 -10.062 11.314 1.00 79.25 126 ARG A CA 1
ATOM 908 C C . ARG A 1 126 ? -0.506 -9.525 12.485 1.00 79.25 126 ARG A C 1
ATOM 910 O O . ARG A 1 126 ? 0.057 -8.438 12.398 1.00 79.25 126 ARG A O 1
ATOM 917 N N . LEU A 1 127 ? -0.454 -10.292 13.572 1.00 81.19 127 LEU A N 1
ATOM 918 C CA . LEU A 1 127 ? 0.358 -9.947 14.747 1.00 81.19 127 LEU A CA 1
ATOM 919 C C . LEU A 1 127 ? 1.844 -10.246 14.512 1.00 81.19 127 LEU A C 1
ATOM 921 O O . LEU A 1 127 ? 2.714 -9.600 15.086 1.00 81.19 127 LEU A O 1
ATOM 925 N N . ASP A 1 128 ? 2.122 -11.219 13.646 1.00 79.06 128 ASP A N 1
ATOM 926 C CA . ASP A 1 128 ? 3.451 -11.536 13.138 1.00 79.06 128 ASP A CA 1
ATOM 927 C C . ASP A 1 128 ? 3.362 -11.659 11.617 1.00 79.06 128 ASP A C 1
ATOM 929 O O . ASP A 1 128 ? 2.723 -12.572 11.089 1.00 79.06 128 ASP A O 1
ATOM 933 N N . CYS A 1 129 ? 4.010 -10.748 10.893 1.00 79.88 129 CYS A N 1
ATOM 934 C CA . CYS A 1 129 ? 3.963 -10.755 9.438 1.00 79.88 129 CYS A CA 1
ATOM 935 C C . CYS A 1 129 ? 4.681 -11.953 8.781 1.00 79.88 129 CYS A C 1
ATOM 937 O O . CYS A 1 129 ? 4.640 -12.096 7.558 1.00 79.88 129 CYS A O 1
ATOM 939 N N . ARG A 1 130 ? 5.300 -12.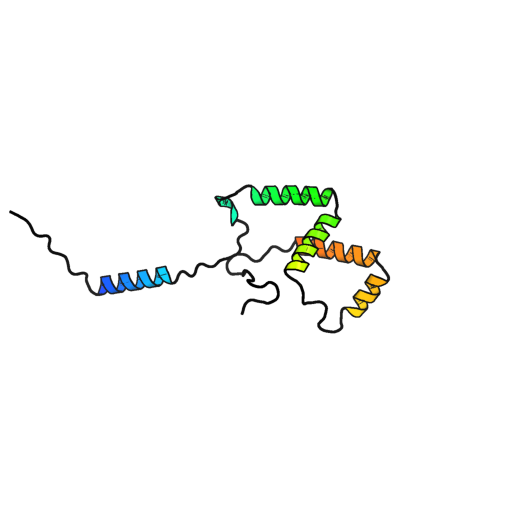856 9.549 1.00 78.44 130 ARG A N 1
ATOM 940 C CA . ARG A 1 130 ? 5.898 -14.093 9.021 1.00 78.44 130 ARG A CA 1
ATOM 941 C C . ARG A 1 130 ? 4.929 -15.269 8.936 1.00 78.44 130 ARG A C 1
ATOM 943 O O . ARG A 1 130 ? 5.208 -16.220 8.217 1.00 78.44 130 ARG A O 1
ATOM 950 N N . LYS A 1 131 ? 3.776 -15.210 9.611 1.00 76.62 131 LYS A N 1
ATOM 951 C CA . LYS A 1 131 ? 2.780 -16.299 9.613 1.00 76.62 131 LYS A CA 1
ATOM 952 C C . LYS A 1 131 ? 1.342 -15.800 9.503 1.00 76.62 131 LYS A C 1
ATOM 954 O O . LYS A 1 131 ? 1.067 -14.637 9.791 1.00 76.62 131 LYS A O 1
ATOM 959 N N . VAL A 1 132 ? 0.442 -16.639 9.011 1.00 78.00 132 VAL A N 1
ATOM 960 C CA . VAL A 1 132 ? -1.000 -16.366 9.108 1.00 78.00 132 VAL A CA 1
ATOM 961 C C . VAL A 1 132 ? -1.397 -16.546 10.576 1.00 78.00 132 VAL A C 1
ATOM 963 O O . VAL A 1 132 ? -0.826 -17.407 11.254 1.00 78.00 132 VAL A O 1
ATOM 966 N N . ASN A 1 133 ? -2.302 -15.712 11.096 1.00 73.31 133 ASN A N 1
ATOM 967 C CA . ASN A 1 133 ? -2.799 -15.916 12.457 1.00 73.31 133 ASN A CA 1
ATOM 968 C C . ASN A 1 133 ? -3.512 -17.283 12.516 1.00 73.31 133 ASN A C 1
ATOM 970 O O . ASN A 1 133 ? -4.189 -17.675 11.568 1.00 73.31 133 ASN A O 1
ATOM 974 N N . SER A 1 134 ? -3.310 -18.038 13.595 1.00 74.50 134 SER A N 1
ATOM 975 C CA . SER A 1 134 ? -3.909 -19.365 13.822 1.00 74.50 134 SER A CA 1
ATOM 976 C C . SER A 1 134 ? -4.745 -19.354 15.088 1.00 74.50 134 SER A C 1
ATOM 978 O O . SER A 1 134 ? -4.348 -18.613 16.018 1.00 74.50 134 SER A O 1
#

Radius of gyration: 27.41 Å; Cα contacts (8 Å, |Δi|>4): 53; chains: 1; bounding box: 63×40×80 Å

InterPro domains:
  IPR000823 Plant peroxidase [PR00461] (43-62)
  IPR000823 Plant peroxidase [PR00461] (67-87)
  IPR000823 Plant peroxidase [PTHR31388] (28-79)
  IPR002016 Haem peroxidase [PF00141] (50-92)
  IPR002016 Haem peroxidase [PS50873] (33-134)
  IPR010255 Haem peroxidase superfamily [SSF48113] (15-78)
  IPR010255 Haem peroxidase superfamily [SSF48113] (80-133)
  IPR019794 Peroxidase, active site [PS00436] (65-76)